Protein AF-A0A1J3ZYZ8-F1 (afdb_monomer_lite)

Foldseek 3Di:
DWKWAFPDDDDDDQAPTWTFTDDPRDRQWIWHAHPVQKMKIAGDPPAPRGGDMDMWGWDWDADPNWIKIKTADDPPCSNNPVCVPFAWFFWQPVHGTITMFTWDDDPRMTDTHHDPDDDPPDGTDGPDPPD

Secondary structure (DSSP, 8-state):
-EEEE-SS---SSSBT-EEEEEETTEEEEEEEE-TTSEEEEEEPTTSTTTT-EEEEEEEEEEETTEEEEEEE---GGGT-GGGGGSS-EEEEETTEEEEEEEEEEETTEEEEE---S---TTT--------

Sequence (131 aa):
MILLTGCGKSSDGLVGKELKGVVDGKTDAIFTFKDDGTFKVVSAQGKPNAGEEFTGKYEIKEENSKKYLILSYFSKYIFGADIKNKGYVEYAVNGKDSYVYELEKDGDNYKLEAPKEGKLKNDVRLIGNDN

Radius of gyration: 14.18 Å; chains: 1; bounding box: 33×43×31 Å

Structure (mmCIF, N/CA/C/O backbone):
data_AF-A0A1J3ZYZ8-F1
#
_entry.id   AF-A0A1J3ZYZ8-F1
#
loop_
_atom_site.group_PDB
_atom_site.id
_atom_site.type_symbol
_atom_site.label_atom_id
_atom_site.label_alt_id
_atom_site.label_comp_id
_atom_site.label_asym_id
_atom_site.label_entity_id
_atom_site.label_seq_id
_atom_site.pdbx_PDB_ins_code
_atom_site.Cartn_x
_atom_site.Cartn_y
_atom_site.Cartn_z
_atom_site.occupancy
_atom_site.B_iso_or_equiv
_atom_site.auth_seq_id
_atom_site.auth_comp_id
_atom_site.auth_asym_id
_atom_site.auth_atom_id
_atom_site.pdbx_PDB_model_num
ATOM 1 N N . MET A 1 1 ? -6.580 5.298 -8.695 1.00 76.06 1 MET A N 1
ATOM 2 C CA . MET A 1 1 ? -7.062 4.058 -8.059 1.00 76.06 1 MET A CA 1
ATOM 3 C C . MET A 1 1 ? -5.969 3.026 -8.196 1.00 76.06 1 MET A C 1
ATOM 5 O O . MET A 1 1 ? -5.421 2.890 -9.286 1.00 76.06 1 MET A O 1
ATOM 9 N N . ILE A 1 2 ? -5.671 2.326 -7.108 1.00 85.06 2 ILE A N 1
ATOM 10 C CA . ILE A 1 2 ? -4.780 1.166 -7.101 1.00 85.06 2 ILE A CA 1
ATOM 11 C C . ILE A 1 2 ? -5.648 -0.049 -6.782 1.00 85.06 2 ILE A C 1
ATOM 13 O O . ILE A 1 2 ? -6.454 -0.001 -5.856 1.00 85.06 2 ILE A O 1
ATOM 17 N N . LEU A 1 3 ? -5.507 -1.126 -7.545 1.00 88.00 3 LEU A N 1
ATOM 18 C CA . LEU A 1 3 ? -6.173 -2.392 -7.256 1.00 88.00 3 LEU A CA 1
ATOM 19 C C . LEU A 1 3 ? -5.164 -3.335 -6.599 1.00 88.00 3 LEU A C 1
ATOM 21 O O . LEU A 1 3 ? -4.150 -3.663 -7.209 1.00 88.00 3 LEU A O 1
ATOM 25 N N . LEU A 1 4 ? -5.435 -3.772 -5.373 1.00 88.44 4 LEU A N 1
ATOM 26 C CA . LEU A 1 4 ? -4.678 -4.831 -4.715 1.00 88.44 4 LEU A CA 1
ATOM 27 C C . LEU A 1 4 ? -5.309 -6.182 -5.052 1.00 88.44 4 LEU A C 1
ATOM 29 O O . LEU A 1 4 ? -6.461 -6.441 -4.699 1.00 88.44 4 LEU A O 1
ATOM 33 N N . THR A 1 5 ? -4.545 -7.047 -5.714 1.00 87.81 5 THR A N 1
ATOM 34 C CA . THR A 1 5 ? -5.000 -8.381 -6.127 1.00 87.81 5 THR A CA 1
ATOM 35 C C . THR A 1 5 ? -3.997 -9.459 -5.729 1.00 87.81 5 THR A C 1
ATOM 37 O O . THR A 1 5 ? -2.793 -9.293 -5.903 1.00 87.81 5 THR A O 1
ATOM 40 N N . GLY A 1 6 ? -4.472 -10.575 -5.182 1.00 80.50 6 GLY A N 1
ATOM 41 C CA . GLY A 1 6 ? -3.634 -11.699 -4.763 1.00 80.50 6 GLY A CA 1
ATOM 42 C C . GLY A 1 6 ? -4.242 -13.034 -5.173 1.00 80.50 6 GLY A C 1
ATOM 43 O O . GLY A 1 6 ? -5.454 -13.158 -5.318 1.00 80.50 6 GLY A O 1
ATOM 44 N N . CYS A 1 7 ? -3.398 -14.050 -5.357 1.00 60.19 7 CYS A N 1
ATOM 45 C CA . CYS A 1 7 ? -3.848 -15.428 -5.555 1.00 60.19 7 CYS A CA 1
ATOM 46 C C . CYS A 1 7 ? -3.922 -16.142 -4.196 1.00 60.19 7 CYS A C 1
ATOM 48 O O . CYS A 1 7 ? -2.891 -16.451 -3.607 1.00 60.19 7 CYS A O 1
ATOM 50 N N . GLY A 1 8 ? -5.133 -16.414 -3.702 1.00 53.25 8 GLY A N 1
ATOM 51 C CA . GLY A 1 8 ? -5.373 -17.202 -2.487 1.00 53.25 8 GLY A CA 1
ATOM 52 C C . GLY A 1 8 ? -6.813 -17.063 -1.986 1.00 53.25 8 GLY A C 1
ATOM 53 O O . GLY A 1 8 ? -7.380 -15.978 -2.053 1.00 53.25 8 GLY A O 1
ATOM 54 N N . LYS A 1 9 ? -7.424 -18.154 -1.497 1.00 45.06 9 LYS A N 1
ATOM 55 C CA . LYS A 1 9 ? -8.787 -18.125 -0.934 1.00 45.06 9 LYS A CA 1
ATOM 56 C C . LYS A 1 9 ? -8.820 -17.208 0.295 1.00 45.06 9 LYS A C 1
ATOM 58 O O . LYS A 1 9 ? -8.026 -17.375 1.218 1.00 45.06 9 LYS A O 1
ATOM 63 N N . SER A 1 10 ? -9.730 -16.239 0.282 1.00 46.84 10 SER A N 1
ATOM 64 C CA . SER A 1 10 ? -9.865 -15.188 1.289 1.00 46.84 10 SER A CA 1
ATOM 65 C C . SER A 1 10 ? -10.233 -15.727 2.679 1.00 46.84 10 SER A C 1
ATOM 67 O O . SER A 1 10 ? -11.406 -15.924 2.975 1.00 46.84 10 SER A O 1
ATOM 69 N N . SER A 1 11 ? -9.251 -15.894 3.567 1.00 46.72 11 SER A N 1
ATOM 70 C CA . SER A 1 11 ? -9.459 -15.620 4.995 1.00 46.72 11 SER A CA 1
ATOM 71 C C . SER A 1 11 ? -9.344 -14.106 5.207 1.00 46.72 11 SER A C 1
ATOM 73 O O . SER A 1 11 ? -8.521 -13.455 4.556 1.00 46.72 11 SER A O 1
ATOM 75 N N . ASP A 1 12 ? -10.228 -13.533 6.018 1.00 57.41 12 ASP A N 1
ATOM 76 C CA . ASP A 1 12 ? -10.476 -12.093 6.154 1.00 57.41 12 ASP A CA 1
ATOM 77 C C . ASP A 1 12 ? -9.218 -11.200 6.198 1.00 57.41 12 ASP A C 1
ATOM 79 O O . ASP A 1 12 ? -8.339 -11.371 7.038 1.00 57.41 12 ASP A O 1
ATOM 83 N N . GLY A 1 13 ? -9.155 -10.199 5.308 1.00 69.94 13 GLY A N 1
ATOM 84 C CA . GLY A 1 13 ? -8.204 -9.082 5.401 1.00 69.94 13 GLY A CA 1
ATOM 85 C C . GLY A 1 13 ? -6.987 -9.118 4.465 1.00 69.94 13 GLY A C 1
ATOM 86 O O . GLY A 1 13 ? -6.861 -9.977 3.583 1.00 69.94 13 GLY A O 1
ATOM 87 N N . LEU A 1 14 ? -6.124 -8.107 4.645 1.00 78.81 14 LEU A N 1
ATOM 88 C CA . LEU A 1 14 ? -4.872 -7.871 3.902 1.00 78.81 14 LEU A CA 1
ATOM 89 C C . LEU A 1 14 ? -3.674 -8.650 4.479 1.00 78.81 14 LEU A C 1
ATOM 91 O O . LEU A 1 14 ? -2.706 -8.901 3.767 1.00 78.81 14 LEU A O 1
ATOM 95 N N . VAL A 1 15 ? -3.738 -9.004 5.766 1.00 83.56 15 VAL A N 1
ATOM 96 C CA . VAL A 1 15 ? -2.643 -9.601 6.549 1.00 83.56 15 VAL A CA 1
ATOM 97 C C . VAL A 1 15 ? -2.221 -10.959 5.989 1.00 83.56 15 VAL A C 1
ATOM 99 O O . VAL A 1 15 ? -3.059 -11.774 5.607 1.00 83.56 15 VAL A O 1
ATOM 102 N N . GLY A 1 16 ? -0.912 -11.215 5.991 1.00 75.62 16 GLY A N 1
ATOM 103 C CA . GLY A 1 16 ? -0.311 -12.498 5.633 1.00 75.62 16 GLY A CA 1
ATOM 104 C C . GLY A 1 16 ? -0.315 -12.790 4.134 1.00 75.62 16 GLY A C 1
ATOM 105 O O . GLY A 1 16 ? -0.015 -13.914 3.738 1.00 75.62 16 GLY A O 1
ATOM 106 N N . LYS A 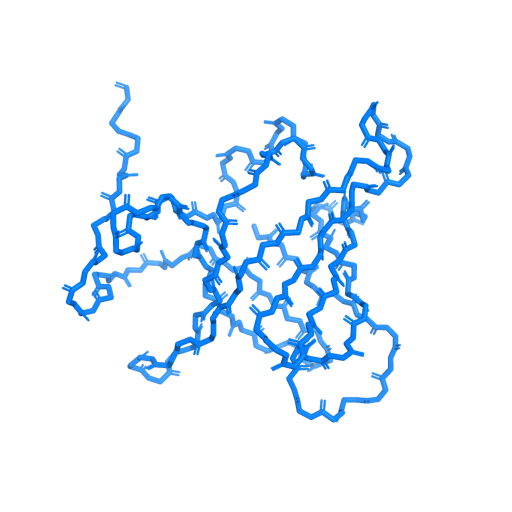1 17 ? -0.665 -11.805 3.298 1.00 77.25 17 LYS A N 1
ATOM 107 C CA . LYS A 1 17 ? -0.803 -11.969 1.849 1.00 77.25 17 LYS A CA 1
ATOM 108 C C . LYS A 1 17 ? 0.200 -11.120 1.092 1.00 77.25 17 LYS A C 1
ATOM 110 O O . LYS A 1 17 ? 0.500 -9.989 1.475 1.00 77.25 17 LYS A O 1
ATOM 115 N N . GLU A 1 18 ? 0.650 -11.673 -0.026 1.00 87.50 18 GLU A N 1
ATOM 116 C CA . GLU A 1 18 ? 1.305 -10.922 -1.084 1.00 87.50 18 GLU A CA 1
ATOM 117 C C . GLU A 1 18 ? 0.243 -10.451 -2.091 1.00 87.50 18 GLU A C 1
ATOM 119 O O . GLU A 1 18 ? -0.508 -11.256 -2.648 1.00 87.50 18 GLU A O 1
ATOM 124 N N . LEU A 1 19 ? 0.143 -9.138 -2.287 1.00 90.31 19 LEU A N 1
ATOM 125 C CA . LEU A 1 19 ? -0.853 -8.482 -3.126 1.00 90.31 19 LEU A CA 1
ATOM 126 C C . LEU A 1 19 ? -0.151 -7.656 -4.203 1.00 90.31 19 LEU A C 1
ATOM 128 O O . LEU A 1 19 ? 0.662 -6.785 -3.912 1.00 90.31 19 LEU A O 1
ATOM 132 N N . LYS A 1 20 ? -0.498 -7.878 -5.465 1.00 91.31 20 LYS A N 1
ATOM 133 C CA . LYS A 1 20 ? -0.064 -7.046 -6.586 1.00 91.31 20 LYS A CA 1
ATOM 134 C C . LYS A 1 20 ? -0.816 -5.722 -6.536 1.00 91.31 20 LYS A C 1
ATOM 136 O O . LYS A 1 20 ? -2.042 -5.719 -6.591 1.00 91.31 20 LYS A O 1
ATOM 141 N N . GLY A 1 21 ? -0.085 -4.617 -6.460 1.00 89.62 21 GLY A N 1
ATOM 142 C CA . GLY A 1 21 ? -0.596 -3.271 -6.685 1.00 89.62 21 GLY A CA 1
ATOM 143 C C . GLY A 1 21 ? -0.665 -2.994 -8.180 1.00 89.62 21 GLY A C 1
ATOM 144 O O . GLY A 1 21 ? 0.364 -2.801 -8.828 1.00 89.62 21 GLY A O 1
ATOM 145 N N . VAL A 1 22 ? -1.878 -3.013 -8.723 1.00 88.19 22 VAL A N 1
ATOM 146 C CA . VAL A 1 22 ? -2.154 -2.822 -10.145 1.00 88.19 22 VAL A CA 1
ATOM 147 C C . VAL A 1 22 ? -2.651 -1.403 -10.394 1.00 88.19 22 VAL A C 1
ATOM 149 O O . VAL A 1 22 ? -3.632 -0.972 -9.781 1.00 88.19 22 VAL A O 1
ATOM 152 N N . VAL A 1 23 ? -2.006 -0.696 -11.321 1.00 83.81 23 VAL A N 1
ATOM 153 C CA . VAL A 1 23 ? -2.410 0.640 -11.771 1.00 83.81 23 VAL A CA 1
ATOM 154 C C . VAL A 1 23 ? -2.505 0.653 -13.290 1.00 83.81 23 VAL A C 1
ATOM 156 O O . VAL A 1 23 ? -1.662 0.099 -13.987 1.00 83.81 23 VAL A O 1
ATOM 159 N N . ASP A 1 24 ? -3.606 1.206 -13.809 1.00 83.06 24 ASP A N 1
ATOM 160 C CA . ASP A 1 24 ? -3.916 1.237 -15.246 1.00 83.06 24 ASP A CA 1
ATOM 161 C C . ASP A 1 24 ? -3.733 -0.140 -15.942 1.00 83.06 24 ASP A C 1
ATOM 163 O O . ASP A 1 24 ? -3.282 -0.243 -17.081 1.00 83.06 24 ASP A O 1
ATOM 167 N N . GLY A 1 25 ? -4.071 -1.225 -15.228 1.00 83.50 25 GLY A N 1
ATOM 168 C CA . GLY A 1 25 ? -3.992 -2.609 -15.713 1.00 83.50 25 GLY A CA 1
ATOM 169 C C . GLY A 1 25 ? -2.605 -3.265 -15.647 1.00 83.50 25 GLY A C 1
ATOM 170 O O . GLY A 1 25 ? -2.479 -4.435 -16.008 1.00 83.50 25 GLY A O 1
ATOM 171 N N . LYS A 1 26 ? -1.571 -2.565 -15.168 1.00 87.19 26 LYS A N 1
ATOM 172 C CA . LYS A 1 26 ? -0.204 -3.091 -15.024 1.00 87.19 26 LYS A CA 1
ATOM 173 C C . LYS A 1 26 ? 0.143 -3.316 -13.559 1.00 87.19 26 LYS A C 1
ATOM 175 O O . LYS A 1 26 ? -0.267 -2.553 -12.696 1.00 87.19 26 LYS A O 1
ATOM 180 N N . THR A 1 27 ? 0.880 -4.386 -13.260 1.00 89.12 27 THR A N 1
ATOM 181 C CA . THR A 1 27 ? 1.436 -4.582 -11.913 1.00 89.12 27 THR A CA 1
ATOM 182 C C . THR A 1 27 ? 2.608 -3.632 -11.722 1.00 89.12 27 THR A C 1
ATOM 184 O O . THR A 1 27 ? 3.639 -3.796 -12.368 1.00 89.12 27 THR A O 1
ATOM 187 N N . ASP A 1 28 ? 2.443 -2.662 -10.829 1.00 88.50 28 ASP A N 1
ATOM 188 C CA . ASP A 1 28 ? 3.436 -1.623 -10.560 1.00 88.50 28 ASP A CA 1
ATOM 189 C C . ASP A 1 28 ? 4.231 -1.872 -9.285 1.00 88.50 28 ASP A C 1
ATOM 191 O O . ASP A 1 28 ? 5.378 -1.435 -9.183 1.00 88.50 28 ASP A O 1
ATOM 195 N N . ALA A 1 29 ? 3.638 -2.588 -8.332 1.00 89.94 29 ALA A N 1
ATOM 196 C CA . ALA A 1 29 ? 4.284 -2.944 -7.082 1.00 89.94 29 ALA A CA 1
ATOM 197 C C . ALA A 1 29 ? 3.725 -4.248 -6.507 1.00 89.94 29 ALA A C 1
ATOM 199 O O . ALA A 1 29 ? 2.643 -4.702 -6.882 1.00 89.94 29 ALA A O 1
ATOM 200 N N . ILE A 1 30 ? 4.452 -4.828 -5.561 1.00 91.88 30 ILE A N 1
ATOM 201 C CA . ILE A 1 30 ? 4.041 -5.981 -4.763 1.00 91.88 30 ILE A CA 1
ATOM 202 C C . ILE A 1 30 ? 4.002 -5.554 -3.298 1.00 91.88 30 ILE A C 1
ATOM 204 O O . ILE A 1 30 ? 4.999 -5.063 -2.778 1.00 91.88 30 ILE A O 1
ATOM 208 N N . PHE A 1 31 ? 2.859 -5.734 -2.645 1.00 91.56 31 PHE A N 1
ATOM 209 C CA . PHE A 1 31 ? 2.626 -5.438 -1.238 1.00 91.56 31 PHE A CA 1
ATOM 210 C C . PHE A 1 31 ? 2.613 -6.712 -0.411 1.00 91.56 31 PHE A C 1
ATOM 212 O O . PHE A 1 31 ? 2.001 -7.703 -0.795 1.00 91.56 31 PHE A O 1
ATOM 219 N N . THR A 1 32 ? 3.196 -6.653 0.777 1.00 92.12 32 THR A N 1
ATOM 220 C CA . THR A 1 32 ? 3.065 -7.689 1.798 1.00 92.12 32 THR A CA 1
ATOM 221 C C . THR A 1 32 ? 2.683 -7.027 3.108 1.00 92.12 32 THR A C 1
ATOM 223 O O . THR A 1 32 ? 3.434 -6.191 3.603 1.00 92.12 32 THR A O 1
ATOM 226 N N . PHE A 1 33 ? 1.545 -7.405 3.684 1.00 90.25 33 PHE A N 1
ATOM 227 C CA . PHE A 1 33 ? 1.096 -6.907 4.987 1.00 90.25 33 PHE A CA 1
ATOM 228 C C . PHE A 1 33 ? 1.321 -7.978 6.049 1.00 90.25 33 PHE A C 1
ATOM 230 O O . PHE A 1 33 ? 0.893 -9.118 5.876 1.00 90.25 33 PHE A O 1
ATOM 237 N N . LYS A 1 34 ? 1.990 -7.627 7.143 1.00 89.94 34 LYS A N 1
ATOM 238 C CA . LYS A 1 34 ? 2.269 -8.529 8.263 1.00 89.94 34 LYS A CA 1
ATOM 239 C C . LYS A 1 34 ? 1.330 -8.254 9.432 1.00 89.94 34 LYS A C 1
ATOM 241 O O . LYS A 1 34 ? 0.852 -7.143 9.611 1.00 89.94 34 LYS A O 1
ATOM 246 N N . ASP A 1 35 ? 1.084 -9.275 10.237 1.00 88.88 35 ASP A N 1
ATOM 247 C CA . ASP A 1 35 ? 0.231 -9.214 11.429 1.00 88.88 35 ASP A CA 1
ATOM 248 C C . ASP A 1 35 ? 0.739 -8.238 12.507 1.00 88.88 35 ASP A C 1
ATOM 250 O O . ASP A 1 35 ? -0.058 -7.673 13.249 1.00 88.88 35 ASP A O 1
ATOM 254 N N . ASP A 1 36 ? 2.044 -7.967 12.540 1.00 89.56 36 ASP A N 1
ATOM 255 C CA . ASP A 1 36 ? 2.705 -6.995 13.425 1.00 89.56 36 ASP A CA 1
ATOM 256 C C . ASP A 1 36 ? 2.479 -5.506 13.055 1.00 89.56 36 ASP A C 1
ATOM 258 O O . ASP A 1 36 ? 3.130 -4.599 13.602 1.00 89.56 36 ASP A O 1
ATOM 262 N N . GLY A 1 37 ? 1.595 -5.239 12.087 1.00 89.69 37 GLY A N 1
ATOM 263 C CA . GLY A 1 37 ? 1.290 -3.897 11.593 1.00 89.69 37 GLY A CA 1
ATOM 264 C C . GLY A 1 37 ? 2.385 -3.300 10.705 1.00 89.69 37 GLY A C 1
ATOM 265 O O . GLY A 1 37 ? 2.417 -2.085 10.499 1.00 89.69 37 GLY A O 1
ATOM 266 N N . THR A 1 38 ? 3.324 -4.104 10.198 1.00 93.50 38 THR A N 1
ATOM 267 C CA . THR A 1 38 ? 4.286 -3.674 9.174 1.00 93.50 38 THR A CA 1
ATOM 268 C C . THR A 1 38 ? 3.847 -4.087 7.778 1.00 93.50 38 THR A C 1
ATOM 270 O O . THR A 1 38 ? 3.220 -5.124 7.574 1.00 93.50 38 THR A O 1
ATOM 273 N N . PHE A 1 39 ? 4.192 -3.274 6.788 1.00 92.50 39 PHE A N 1
ATOM 274 C CA . PHE A 1 39 ? 4.045 -3.642 5.389 1.00 92.50 39 PHE A CA 1
ATOM 275 C C . PHE A 1 39 ? 5.383 -3.509 4.674 1.00 92.50 39 PHE A C 1
ATOM 277 O O . PHE A 1 39 ? 6.204 -2.657 5.017 1.00 92.50 39 PHE A O 1
ATOM 284 N N . LYS A 1 40 ? 5.575 -4.347 3.662 1.00 93.31 40 LYS A N 1
ATOM 285 C CA . LYS A 1 40 ? 6.630 -4.226 2.664 1.00 93.31 40 LYS A CA 1
ATOM 286 C C . LYS A 1 40 ? 5.982 -3.892 1.328 1.00 93.31 40 LYS A C 1
ATOM 288 O O . LYS A 1 40 ? 4.934 -4.444 1.000 1.00 93.31 40 LYS A O 1
ATOM 293 N N . VAL A 1 41 ? 6.604 -3.012 0.559 1.00 91.69 41 VAL A N 1
ATOM 294 C CA . VAL A 1 41 ? 6.245 -2.761 -0.833 1.00 91.69 41 VAL A CA 1
ATOM 295 C C . VAL A 1 41 ? 7.496 -2.835 -1.701 1.00 91.69 41 VAL A C 1
ATOM 297 O O . VAL A 1 41 ? 8.547 -2.323 -1.318 1.00 91.69 41 VAL A O 1
ATOM 300 N N . VAL A 1 42 ? 7.393 -3.503 -2.846 1.00 92.31 42 VAL A N 1
ATOM 301 C CA . VAL A 1 42 ? 8.494 -3.703 -3.797 1.00 92.31 42 VAL A CA 1
ATOM 302 C C . VAL A 1 42 ? 8.069 -3.225 -5.175 1.00 92.31 42 VAL A C 1
ATOM 304 O O . VAL A 1 42 ? 7.005 -3.619 -5.652 1.00 92.31 42 VAL A O 1
ATOM 307 N N . SER A 1 43 ? 8.891 -2.405 -5.827 1.00 90.88 43 SER A N 1
ATOM 308 C CA . SER A 1 43 ? 8.657 -1.990 -7.215 1.00 90.88 43 SER A CA 1
ATOM 309 C C . SER A 1 43 ? 8.721 -3.198 -8.156 1.00 90.88 43 SER A C 1
ATOM 311 O O . SER A 1 43 ? 9.660 -4.001 -8.100 1.00 90.88 43 SER A O 1
ATOM 313 N N . ALA A 1 44 ? 7.711 -3.345 -9.013 1.00 89.38 44 ALA A N 1
ATOM 314 C CA . ALA A 1 44 ? 7.593 -4.489 -9.909 1.00 89.38 44 ALA A CA 1
ATOM 315 C C . ALA A 1 44 ? 8.683 -4.512 -10.999 1.00 89.38 44 ALA A C 1
ATOM 317 O O . ALA A 1 44 ? 9.308 -3.503 -11.331 1.00 89.38 44 ALA A O 1
ATOM 318 N N . GLN A 1 45 ? 8.896 -5.693 -11.581 1.00 87.44 45 GLN A N 1
ATOM 319 C CA . GLN A 1 45 ? 9.830 -5.890 -12.692 1.00 87.44 45 GLN A CA 1
ATOM 320 C C . GLN A 1 45 ? 9.436 -5.064 -13.928 1.00 87.44 45 GLN A C 1
ATOM 322 O O . GLN A 1 45 ? 8.257 -4.823 -14.179 1.00 87.44 45 GLN A O 1
ATOM 327 N N . GLY A 1 46 ? 10.429 -4.659 -14.725 1.00 82.94 46 GLY A N 1
ATOM 328 C CA . GLY A 1 46 ? 10.215 -3.865 -15.945 1.00 82.94 46 GLY A CA 1
ATOM 329 C C . GLY A 1 46 ? 10.182 -2.346 -15.734 1.00 82.94 46 GLY A C 1
ATOM 330 O O . GLY A 1 46 ? 9.917 -1.609 -16.683 1.00 82.94 46 GLY A O 1
ATOM 331 N N . LYS A 1 47 ? 10.480 -1.871 -14.518 1.00 82.12 47 LYS A N 1
ATOM 332 C CA . LYS A 1 47 ? 10.599 -0.447 -14.163 1.00 82.12 47 LYS A CA 1
ATOM 333 C C . LYS A 1 47 ? 12.066 -0.068 -13.919 1.00 82.12 47 LYS A C 1
ATOM 335 O O . LYS A 1 47 ? 12.837 -0.932 -13.502 1.00 82.12 47 LYS A O 1
ATOM 340 N N . PRO A 1 48 ? 12.467 1.207 -14.101 1.00 83.06 48 PRO A N 1
ATOM 341 C CA . PRO A 1 48 ? 13.837 1.653 -13.816 1.00 83.06 48 PRO A CA 1
ATOM 342 C C . PRO A 1 48 ? 14.291 1.387 -12.376 1.00 83.06 48 PRO A C 1
ATOM 344 O O . PRO A 1 48 ? 15.477 1.211 -12.127 1.00 83.06 48 PRO A O 1
ATOM 347 N N . ASN A 1 49 ? 13.344 1.344 -11.439 1.00 84.06 49 ASN A N 1
ATOM 348 C CA . ASN A 1 49 ? 13.574 1.065 -10.028 1.00 84.06 49 ASN A CA 1
ATOM 349 C C . ASN A 1 49 ? 13.050 -0.315 -9.594 1.00 84.06 49 ASN A C 1
ATOM 351 O O . ASN A 1 49 ? 12.689 -0.496 -8.433 1.00 84.06 49 ASN A O 1
ATOM 355 N N . ALA A 1 50 ? 12.948 -1.278 -10.516 1.00 89.38 50 ALA A N 1
ATOM 356 C CA . ALA A 1 50 ? 12.510 -2.635 -10.200 1.00 89.38 50 ALA A CA 1
ATOM 357 C C . ALA A 1 50 ? 13.331 -3.231 -9.043 1.00 89.38 50 ALA A C 1
ATOM 359 O O . ALA A 1 50 ? 14.560 -3.177 -9.049 1.00 89.38 50 ALA A O 1
ATOM 360 N N . GLY A 1 51 ? 12.646 -3.814 -8.058 1.00 89.19 51 GLY A N 1
ATOM 361 C CA . GLY A 1 51 ? 13.283 -4.366 -6.860 1.00 89.19 51 GLY A CA 1
ATOM 362 C C . GLY A 1 51 ? 13.616 -3.344 -5.769 1.00 89.19 51 GLY A C 1
ATOM 363 O O . GLY A 1 51 ? 14.082 -3.756 -4.713 1.00 89.19 51 GLY A O 1
ATOM 364 N N . GLU A 1 52 ? 13.359 -2.045 -5.964 1.00 89.94 52 GLU A N 1
ATOM 365 C CA . GLU A 1 52 ? 13.387 -1.078 -4.859 1.00 89.94 52 GLU A CA 1
ATOM 366 C C . GLU A 1 52 ? 12.343 -1.483 -3.814 1.00 89.94 52 GLU A C 1
ATOM 368 O O . GLU A 1 52 ? 11.172 -1.700 -4.142 1.00 89.94 52 GLU A O 1
ATOM 373 N N . GLU A 1 53 ? 12.777 -1.598 -2.560 1.00 92.00 53 GLU A N 1
ATOM 374 C CA . GLU A 1 53 ? 11.946 -2.059 -1.456 1.00 92.00 53 GLU A CA 1
ATOM 375 C C . GLU A 1 53 ? 11.760 -0.956 -0.421 1.00 92.00 53 GLU A C 1
ATOM 377 O O . GLU A 1 53 ? 12.697 -0.244 -0.057 1.00 92.00 53 GLU A O 1
ATOM 382 N N . PHE A 1 54 ? 10.555 -0.878 0.128 1.00 91.12 54 PHE A N 1
ATOM 383 C CA . PHE A 1 54 ? 10.266 -0.084 1.308 1.00 91.12 54 PHE A CA 1
ATOM 384 C C . PHE A 1 54 ? 9.561 -0.942 2.348 1.00 91.12 54 PHE A C 1
ATOM 386 O O . PHE A 1 54 ? 8.703 -1.759 2.019 1.00 91.12 54 PHE A O 1
ATOM 393 N N . THR A 1 55 ? 9.910 -0.735 3.615 1.00 93.00 55 THR A N 1
ATOM 394 C CA . THR A 1 55 ? 9.192 -1.310 4.752 1.00 93.00 55 THR A CA 1
ATOM 395 C C . THR A 1 55 ? 8.736 -0.185 5.664 1.00 93.00 55 THR A C 1
ATOM 397 O O . THR A 1 55 ? 9.523 0.692 6.013 1.00 93.00 55 THR A O 1
ATOM 400 N N . GLY A 1 56 ? 7.473 -0.224 6.074 1.00 90.94 56 GLY A N 1
ATOM 401 C CA . GLY A 1 56 ? 6.894 0.771 6.966 1.00 90.94 56 GLY A CA 1
ATOM 402 C C . GLY A 1 56 ? 5.803 0.189 7.846 1.00 90.94 56 GLY A C 1
ATOM 403 O O . GLY A 1 56 ? 5.569 -1.019 7.871 1.00 90.94 56 GLY A O 1
ATOM 404 N N . LYS A 1 57 ? 5.128 1.064 8.585 1.00 91.94 57 LYS A N 1
ATOM 405 C CA . LYS A 1 57 ? 3.945 0.719 9.374 1.00 91.94 57 LYS A CA 1
ATOM 406 C C . LYS A 1 57 ? 2.677 0.977 8.577 1.00 91.94 57 LYS A C 1
ATOM 408 O O . LYS A 1 57 ? 2.622 1.946 7.817 1.00 91.94 57 LYS A O 1
ATOM 413 N N . TYR A 1 58 ? 1.684 0.121 8.774 1.00 90.19 58 TYR A N 1
ATOM 414 C CA . TYR A 1 58 ? 0.335 0.349 8.287 1.00 90.19 58 TYR A CA 1
ATOM 415 C C . TYR A 1 58 ? -0.688 0.217 9.412 1.00 90.19 58 TYR A C 1
ATOM 417 O O . TYR A 1 58 ? -0.457 -0.464 10.410 1.00 90.19 58 TYR A O 1
ATOM 425 N N . GLU A 1 59 ? -1.836 0.848 9.210 1.00 89.00 59 GLU A N 1
ATOM 426 C CA . GLU A 1 59 ? -2.991 0.769 10.092 1.00 89.00 59 GLU A CA 1
ATOM 427 C C . GLU A 1 59 ? -4.266 0.658 9.252 1.00 89.00 59 GLU A C 1
ATOM 429 O O . GLU A 1 59 ? -4.369 1.253 8.176 1.00 89.00 59 GLU A O 1
ATOM 434 N N . ILE A 1 60 ? -5.238 -0.113 9.744 1.00 87.44 60 ILE A N 1
ATOM 435 C CA . ILE A 1 60 ? -6.607 -0.103 9.231 1.00 87.44 60 ILE A CA 1
ATOM 436 C C . ILE A 1 60 ? -7.482 0.618 10.243 1.00 87.44 60 ILE A C 1
ATOM 438 O O . ILE A 1 60 ? -7.634 0.145 11.368 1.00 87.44 60 ILE A O 1
ATOM 442 N N . LYS A 1 61 ? -8.090 1.727 9.826 1.00 86.25 61 LYS A N 1
ATOM 443 C CA . LYS A 1 61 ? -9.031 2.489 10.647 1.00 86.25 61 LYS A CA 1
ATOM 444 C C . LYS A 1 61 ? -10.436 2.370 10.072 1.00 86.25 61 LYS A C 1
ATOM 446 O O . LYS A 1 61 ? -10.622 2.519 8.868 1.00 86.25 61 LYS A O 1
ATOM 451 N N . GLU A 1 62 ? -11.424 2.117 10.922 1.00 85.50 62 GLU A N 1
ATOM 452 C CA . GLU A 1 62 ? -12.835 2.136 10.534 1.00 85.50 62 GLU A CA 1
ATOM 453 C C . GLU A 1 62 ? -13.498 3.413 11.064 1.00 85.50 62 GLU A C 1
ATOM 455 O O . GLU A 1 62 ? -13.417 3.718 12.254 1.00 85.50 62 GLU A O 1
ATOM 460 N N . GLU A 1 63 ? -14.124 4.191 10.182 1.00 80.25 63 GLU A N 1
ATOM 461 C CA . GLU A 1 63 ? -14.805 5.437 10.534 1.00 80.25 63 GLU A CA 1
ATOM 462 C C . GLU A 1 63 ? -16.027 5.628 9.626 1.00 80.25 63 GLU A C 1
ATOM 464 O O . GLU A 1 63 ? -15.936 5.458 8.414 1.00 80.25 63 GLU A O 1
ATOM 469 N N . ASN A 1 64 ? -17.190 5.967 10.193 1.00 81.50 64 ASN A N 1
ATOM 470 C CA . ASN A 1 64 ? -18.447 6.155 9.446 1.00 81.50 64 ASN A CA 1
ATOM 471 C C . ASN A 1 64 ? -18.815 4.975 8.515 1.00 81.50 64 ASN A C 1
ATOM 473 O O . ASN A 1 64 ? -19.291 5.184 7.403 1.00 81.50 64 ASN A O 1
ATOM 477 N N . SER A 1 65 ? -18.603 3.732 8.967 1.00 81.38 65 SER A N 1
ATO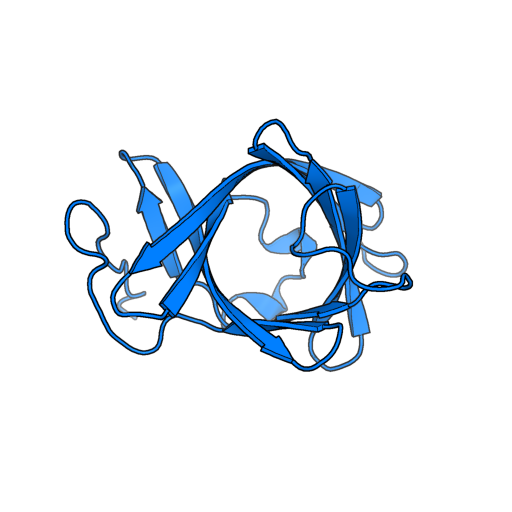M 478 C CA . SER A 1 65 ? -18.809 2.497 8.178 1.00 81.38 65 SER A CA 1
ATOM 479 C C . SER A 1 65 ? -17.895 2.346 6.953 1.00 81.38 65 SER A C 1
ATOM 481 O O . SER A 1 65 ? -18.129 1.480 6.111 1.00 81.38 65 SER A O 1
ATOM 483 N N . LYS A 1 66 ? -16.845 3.167 6.850 1.00 85.00 66 LYS A N 1
ATOM 484 C CA . LYS A 1 66 ? -15.795 3.069 5.834 1.00 85.00 66 LYS A CA 1
ATOM 485 C C . LYS A 1 66 ? -14.503 2.579 6.467 1.00 85.00 66 LYS A C 1
ATOM 487 O O . LYS A 1 66 ? -14.207 2.902 7.617 1.00 85.00 66 LYS A O 1
ATOM 492 N N . LYS A 1 67 ? -13.718 1.817 5.706 1.00 88.00 67 LYS A N 1
ATOM 493 C CA . LYS A 1 67 ? -12.383 1.369 6.111 1.00 88.00 67 LYS A CA 1
ATOM 494 C C . LYS A 1 67 ? -11.328 2.179 5.383 1.00 88.00 67 LYS A C 1
ATOM 496 O O . LYS A 1 67 ? -11.437 2.405 4.183 1.00 88.00 67 LYS A O 1
ATOM 501 N N . TYR A 1 68 ? -10.293 2.565 6.109 1.00 86.62 68 TYR A N 1
ATOM 502 C CA . TYR A 1 68 ? -9.175 3.338 5.601 1.00 86.62 68 TYR A CA 1
ATOM 503 C C . TYR A 1 68 ? -7.879 2.579 5.847 1.00 86.62 68 TYR A C 1
ATOM 505 O O . TYR A 1 68 ? -7.626 2.126 6.963 1.00 86.62 68 TYR A O 1
ATOM 513 N N . LEU A 1 69 ? -7.065 2.453 4.805 1.00 88.31 69 LEU A N 1
ATOM 514 C CA . LEU A 1 69 ? -5.701 1.955 4.885 1.00 88.31 69 LEU A CA 1
ATOM 515 C C . LEU A 1 69 ? -4.754 3.147 4.993 1.00 88.31 69 LEU A C 1
ATOM 517 O O . LEU A 1 69 ? -4.679 3.968 4.079 1.00 88.31 69 LEU A O 1
ATOM 521 N N . ILE A 1 70 ? -4.024 3.212 6.099 1.00 87.69 70 ILE A N 1
ATOM 522 C CA . ILE A 1 70 ? -3.012 4.228 6.375 1.00 87.69 70 ILE A CA 1
ATOM 523 C C . ILE A 1 70 ? -1.650 3.552 6.244 1.00 87.69 70 ILE A C 1
ATOM 525 O O . ILE A 1 70 ? -1.398 2.550 6.907 1.00 87.69 70 ILE A O 1
ATOM 529 N N . LEU A 1 71 ? -0.775 4.080 5.396 1.00 87.69 71 LEU A N 1
ATOM 530 C CA . LEU A 1 71 ? 0.577 3.579 5.157 1.00 87.69 71 LEU A CA 1
ATOM 531 C C . LEU A 1 71 ? 1.587 4.666 5.502 1.00 87.69 71 LEU A C 1
ATOM 533 O O . LEU A 1 71 ? 1.402 5.823 5.129 1.00 87.69 71 LEU A O 1
ATOM 537 N N . SER A 1 72 ? 2.696 4.286 6.133 1.00 87.38 72 SER A N 1
ATOM 538 C CA . SER A 1 72 ? 3.868 5.167 6.227 1.00 87.38 72 SER A CA 1
ATOM 539 C C . SER A 1 72 ? 4.261 5.665 4.836 1.00 87.38 72 SER A C 1
ATOM 541 O O . SER A 1 72 ? 4.228 4.879 3.887 1.00 87.38 72 SER A O 1
ATOM 543 N N . TYR A 1 73 ? 4.643 6.938 4.712 1.00 82.69 73 TYR A N 1
ATOM 544 C CA . TYR A 1 73 ? 5.100 7.487 3.437 1.00 82.69 73 TYR A CA 1
ATOM 545 C C . TYR A 1 73 ? 6.281 6.684 2.879 1.00 82.69 73 TYR A C 1
ATOM 547 O O . TYR A 1 73 ? 7.232 6.366 3.593 1.00 82.69 73 TYR A O 1
ATOM 555 N N . PHE A 1 74 ? 6.222 6.390 1.585 1.00 82.62 74 PHE A N 1
ATOM 556 C CA . PHE A 1 74 ? 7.296 5.755 0.831 1.00 82.62 74 PHE A CA 1
ATOM 557 C C . PHE A 1 74 ? 7.520 6.483 -0.483 1.00 82.62 74 PHE A C 1
ATOM 559 O O . PHE A 1 74 ? 6.722 7.315 -0.897 1.00 82.62 74 PHE A O 1
ATOM 566 N N . SER A 1 75 ? 8.625 6.176 -1.155 1.00 78.56 75 SER A N 1
ATOM 567 C CA . SER A 1 75 ? 8.951 6.777 -2.443 1.00 78.56 75 SER A CA 1
ATOM 568 C C . SER A 1 75 ? 7.796 6.612 -3.439 1.00 78.56 75 SER A C 1
ATOM 570 O O . SER A 1 75 ? 7.475 5.498 -3.856 1.00 78.56 75 SER A O 1
ATOM 572 N N . LYS A 1 76 ? 7.204 7.728 -3.888 1.00 72.56 76 LYS A N 1
ATOM 573 C CA . LYS A 1 76 ? 6.183 7.736 -4.956 1.00 72.56 76 LYS A CA 1
ATOM 574 C C . LYS A 1 76 ? 6.641 7.032 -6.240 1.00 72.56 76 LYS A C 1
ATOM 576 O O . LYS A 1 76 ? 5.820 6.571 -7.029 1.00 72.56 76 LYS A O 1
ATOM 581 N N . TYR A 1 77 ? 7.953 6.901 -6.444 1.00 75.75 77 TYR A N 1
ATOM 582 C CA . TYR A 1 77 ? 8.528 6.196 -7.586 1.00 75.75 77 TYR A CA 1
ATOM 583 C C . TYR A 1 77 ? 8.312 4.679 -7.546 1.00 75.75 77 TYR A C 1
ATOM 585 O O . TYR A 1 77 ? 8.404 4.049 -8.596 1.00 75.75 77 TYR A O 1
ATOM 593 N N . ILE A 1 78 ? 7.957 4.085 -6.399 1.00 78.12 78 ILE A N 1
ATOM 594 C CA . ILE A 1 78 ? 7.568 2.663 -6.317 1.00 78.12 78 ILE A CA 1
ATOM 595 C C . ILE A 1 78 ? 6.396 2.368 -7.251 1.00 78.12 78 ILE A C 1
ATOM 597 O O . ILE A 1 78 ? 6.382 1.372 -7.969 1.00 78.12 78 ILE A O 1
ATOM 601 N N . PHE A 1 79 ? 5.442 3.287 -7.310 1.00 72.00 79 PHE A N 1
ATOM 602 C CA . PHE A 1 79 ? 4.346 3.233 -8.260 1.00 72.00 79 PHE A CA 1
ATOM 603 C C . PHE A 1 79 ? 4.719 3.879 -9.599 1.00 72.00 79 PHE A C 1
ATOM 605 O O . PHE A 1 79 ? 4.292 3.418 -10.645 1.00 72.00 79 PHE A O 1
ATOM 612 N N . GLY A 1 80 ? 5.670 4.801 -9.619 1.00 62.00 80 GLY A N 1
ATOM 613 C CA . GLY A 1 80 ? 6.167 5.445 -10.834 1.00 62.00 80 GLY A CA 1
ATOM 614 C C . GLY A 1 80 ? 5.802 6.922 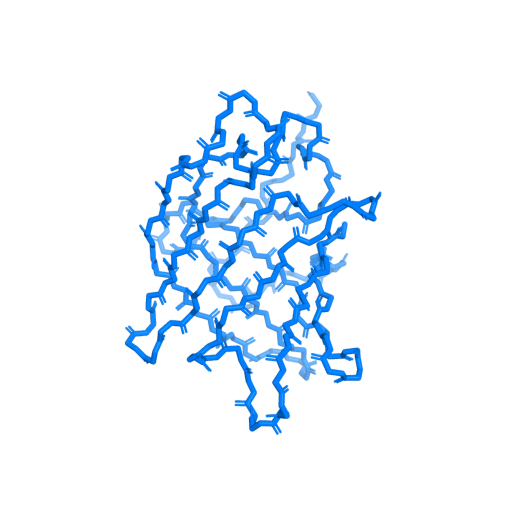-10.825 1.00 62.00 80 GLY A C 1
ATOM 615 O O . GLY A 1 80 ? 4.871 7.344 -10.140 1.00 62.00 80 GLY A O 1
ATOM 616 N N . ALA A 1 81 ? 6.568 7.736 -11.553 1.00 57.19 81 ALA A N 1
ATOM 617 C CA . ALA A 1 81 ? 6.446 9.195 -11.494 1.00 57.19 81 ALA A CA 1
ATOM 618 C C . ALA A 1 81 ? 5.050 9.714 -11.901 1.00 57.19 81 ALA A C 1
ATOM 620 O O . ALA A 1 81 ? 4.640 10.776 -11.428 1.00 57.19 81 ALA A O 1
ATOM 621 N N . ASP A 1 82 ? 4.316 8.944 -12.710 1.00 53.00 82 ASP A N 1
ATOM 622 C CA . ASP A 1 82 ? 2.999 9.293 -13.253 1.00 53.00 82 ASP A CA 1
ATOM 623 C C . ASP A 1 82 ? 1.831 9.043 -12.282 1.00 53.00 82 ASP A C 1
ATOM 625 O O . ASP A 1 82 ? 0.713 9.501 -12.517 1.00 53.00 82 ASP A O 1
ATOM 629 N N . ILE A 1 83 ? 2.069 8.371 -11.148 1.00 53.88 83 ILE A N 1
ATOM 630 C CA . ILE A 1 83 ? 1.020 8.074 -10.152 1.00 53.88 83 ILE A CA 1
ATOM 631 C C . ILE A 1 83 ? 0.796 9.229 -9.166 1.00 53.88 83 ILE A C 1
ATOM 633 O O . ILE A 1 83 ? -0.160 9.202 -8.391 1.00 53.88 83 ILE A O 1
ATOM 637 N N . LYS A 1 84 ? 1.577 10.314 -9.298 1.00 48.41 84 LYS A N 1
ATOM 638 C CA . LYS A 1 84 ? 1.465 11.569 -8.526 1.00 48.41 84 LYS A CA 1
ATOM 639 C C . LYS A 1 84 ? 0.038 12.121 -8.372 1.00 48.41 84 LYS A C 1
ATOM 641 O O . LYS A 1 84 ? -0.194 12.858 -7.428 1.00 48.41 84 LYS A O 1
ATOM 646 N N . ASN A 1 85 ? -0.899 11.765 -9.256 1.00 47.25 85 ASN A N 1
ATOM 647 C CA . ASN A 1 85 ? -2.266 12.298 -9.271 1.00 47.25 85 ASN A CA 1
ATOM 648 C C . ASN A 1 85 ? -3.381 11.253 -9.072 1.00 47.25 85 ASN A C 1
ATOM 650 O O . ASN A 1 85 ? -4.550 11.573 -9.278 1.00 47.25 85 ASN A O 1
ATOM 654 N N . LYS A 1 86 ? -3.076 9.996 -8.717 1.00 54.16 86 LYS A N 1
ATOM 655 C CA . LYS A 1 86 ? -4.083 8.915 -8.734 1.00 54.16 86 LYS A CA 1
ATOM 656 C C . LYS A 1 86 ? -4.301 8.226 -7.387 1.00 54.16 86 LYS A C 1
ATOM 658 O O . LYS A 1 86 ? -4.260 7.000 -7.308 1.00 54.16 86 LYS A O 1
ATOM 663 N N . GLY A 1 87 ? -4.737 8.989 -6.388 1.00 51.34 87 GLY A N 1
ATOM 664 C CA . GLY A 1 87 ? -5.652 8.427 -5.389 1.00 51.34 87 GLY A CA 1
ATOM 665 C C . GLY A 1 87 ? -5.126 8.270 -3.965 1.00 51.34 87 GLY A C 1
ATOM 666 O O . GLY A 1 87 ? -5.644 7.420 -3.256 1.00 51.34 87 GLY A O 1
ATOM 667 N N . TYR A 1 88 ? -4.142 9.058 -3.544 1.00 55.66 88 TYR A N 1
ATOM 668 C CA . TYR A 1 88 ? -3.788 9.191 -2.131 1.00 55.66 88 TYR A CA 1
ATOM 669 C C . TYR A 1 88 ? -3.776 10.662 -1.745 1.00 55.66 88 TYR A C 1
ATOM 671 O O . TYR A 1 88 ? -3.565 11.529 -2.593 1.00 55.66 88 TYR A O 1
ATOM 679 N N . VAL A 1 89 ? -3.975 10.933 -0.462 1.00 57.91 89 VAL A N 1
ATOM 680 C CA . VAL A 1 89 ? -3.647 12.236 0.112 1.00 57.91 89 VAL A CA 1
ATOM 681 C C . VAL A 1 89 ? -2.508 12.035 1.100 1.00 57.91 89 VAL A C 1
ATOM 683 O O . VAL A 1 89 ? -2.486 11.047 1.839 1.00 57.91 89 VAL A O 1
ATOM 686 N N . GLU A 1 90 ? -1.538 12.943 1.056 1.00 59.03 90 GLU A N 1
ATOM 687 C CA . GLU A 1 90 ? -0.480 13.036 2.054 1.00 59.03 90 GLU A CA 1
ATOM 688 C C . GLU A 1 90 ? -1.095 13.645 3.316 1.00 59.03 90 GLU A C 1
ATOM 690 O O . GLU A 1 90 ? -1.577 14.779 3.316 1.00 59.03 90 GLU A O 1
ATOM 695 N N . TYR A 1 91 ? -1.144 12.853 4.384 1.00 62.56 91 TYR A N 1
ATOM 696 C CA . TYR A 1 91 ? -1.649 13.293 5.677 1.00 62.56 91 TYR A CA 1
ATOM 697 C C . TYR A 1 91 ? -0.557 13.205 6.729 1.00 62.56 91 TYR A C 1
ATOM 699 O O . TYR A 1 91 ? 0.139 12.196 6.817 1.00 62.56 91 TYR A O 1
ATOM 707 N N . ALA A 1 92 ? -0.485 14.216 7.591 1.00 51.78 92 ALA A N 1
ATOM 708 C CA . ALA A 1 92 ? 0.278 14.132 8.824 1.00 51.78 92 ALA A CA 1
ATOM 709 C C . ALA A 1 92 ? -0.516 13.315 9.857 1.00 51.78 92 ALA A C 1
ATOM 711 O O . ALA A 1 92 ? -1.320 13.870 10.599 1.00 51.78 92 ALA A O 1
ATOM 712 N N . VAL A 1 93 ? -0.303 12.001 9.924 1.00 55.12 93 VAL A N 1
ATOM 713 C CA . VAL A 1 93 ? -0.796 11.191 11.050 1.00 55.12 93 VAL A CA 1
ATOM 714 C C . VAL A 1 93 ? 0.235 11.314 12.169 1.00 55.12 93 VAL A C 1
ATOM 716 O O . VAL A 1 93 ? 1.392 10.935 11.989 1.00 55.12 93 VAL A O 1
ATOM 719 N N . ASN A 1 94 ? -0.143 11.897 13.312 1.00 60.47 94 ASN A N 1
ATOM 720 C CA . ASN A 1 94 ? 0.780 12.191 14.421 1.00 60.47 94 ASN A CA 1
ATOM 721 C C . ASN A 1 94 ? 2.018 13.013 13.990 1.00 60.47 94 ASN A C 1
ATOM 723 O O . ASN A 1 94 ? 3.130 12.775 14.464 1.00 60.47 94 ASN A O 1
ATOM 727 N N . GLY A 1 95 ? 1.848 13.949 13.046 1.00 62.78 95 GLY A N 1
ATOM 728 C CA . GLY A 1 95 ? 2.940 14.787 12.534 1.00 62.78 95 GLY A CA 1
ATOM 729 C C . GLY A 1 95 ? 3.873 14.110 11.522 1.00 62.78 95 GLY A C 1
ATOM 730 O O . GLY A 1 95 ? 4.919 14.675 11.214 1.00 62.78 95 GLY A O 1
ATOM 731 N N . LYS A 1 96 ? 3.531 12.916 11.015 1.00 66.31 96 LYS A N 1
ATOM 732 C CA . LYS A 1 96 ? 4.306 12.203 9.988 1.00 66.31 96 LYS A CA 1
ATOM 733 C C . LYS A 1 96 ? 3.497 11.996 8.720 1.00 66.31 96 LYS A C 1
ATOM 735 O O . LYS A 1 96 ? 2.371 11.500 8.786 1.00 66.31 96 LYS A O 1
ATOM 740 N N . ASP A 1 97 ? 4.114 12.296 7.584 1.00 74.56 97 ASP A N 1
ATOM 741 C CA . ASP A 1 97 ? 3.512 12.070 6.277 1.00 74.56 97 ASP A CA 1
ATOM 742 C C . ASP A 1 97 ? 3.177 10.588 6.091 1.00 74.56 97 ASP A C 1
ATOM 744 O O . ASP A 1 97 ? 3.976 9.685 6.366 1.00 74.56 97 ASP A O 1
ATOM 748 N N . SER A 1 98 ? 1.949 10.342 5.659 1.00 78.81 98 SER A N 1
ATOM 749 C CA . SER A 1 98 ? 1.376 9.020 5.450 1.00 78.81 98 SER A CA 1
ATOM 750 C C . SER A 1 98 ? 0.490 9.045 4.214 1.00 78.81 98 SER A C 1
ATOM 752 O O . SER A 1 98 ? -0.156 10.053 3.921 1.00 78.81 98 SER A O 1
ATOM 754 N N . TYR A 1 99 ? 0.429 7.919 3.511 1.00 82.00 99 TYR A N 1
ATOM 755 C CA . TYR A 1 99 ? -0.562 7.702 2.468 1.00 82.00 99 TYR A CA 1
ATOM 756 C C . TYR A 1 99 ? -1.831 7.131 3.077 1.00 82.00 99 TYR A C 1
ATOM 758 O O . TYR A 1 99 ? -1.773 6.159 3.827 1.00 82.00 99 TYR A O 1
ATOM 766 N N . VAL A 1 100 ? -2.979 7.704 2.730 1.00 82.69 100 VAL A N 1
ATOM 767 C CA . VAL A 1 100 ? -4.280 7.209 3.187 1.00 82.69 100 VAL A CA 1
ATOM 768 C C . VAL A 1 100 ? -5.162 6.903 1.990 1.00 82.69 100 VAL A C 1
ATOM 770 O O . VAL A 1 100 ? -5.308 7.726 1.083 1.00 82.69 100 VAL A O 1
ATOM 773 N N . TYR A 1 101 ? -5.762 5.720 2.032 1.00 84.31 101 TYR A N 1
ATOM 774 C CA . TYR A 1 101 ? -6.661 5.197 1.016 1.00 84.31 101 TYR A CA 1
ATOM 775 C C . TYR A 1 101 ? -7.969 4.758 1.662 1.00 84.31 101 TYR A C 1
ATOM 777 O O . TYR A 1 101 ? -7.953 4.134 2.722 1.00 84.31 101 TYR A O 1
ATOM 785 N N . GLU A 1 102 ? -9.095 5.025 1.009 1.00 86.44 102 GLU A N 1
ATOM 786 C CA . GLU A 1 102 ? -10.327 4.291 1.292 1.00 86.44 102 GLU A CA 1
ATOM 787 C C . GLU A 1 102 ? -10.159 2.861 0.758 1.00 86.44 102 GLU A C 1
ATOM 789 O O . GLU A 1 102 ? -9.723 2.661 -0.379 1.00 86.44 102 GLU A O 1
ATOM 794 N N . LEU A 1 103 ? -10.424 1.876 1.615 1.00 88.00 103 LEU A N 1
ATOM 795 C CA . LEU A 1 103 ? -10.249 0.456 1.340 1.00 88.00 103 LEU A CA 1
ATOM 796 C C . LEU A 1 103 ? -11.615 -0.178 1.071 1.00 88.00 103 LEU A C 1
ATOM 798 O O . LEU A 1 103 ? -12.343 -0.530 2.003 1.00 88.00 103 LEU A O 1
AT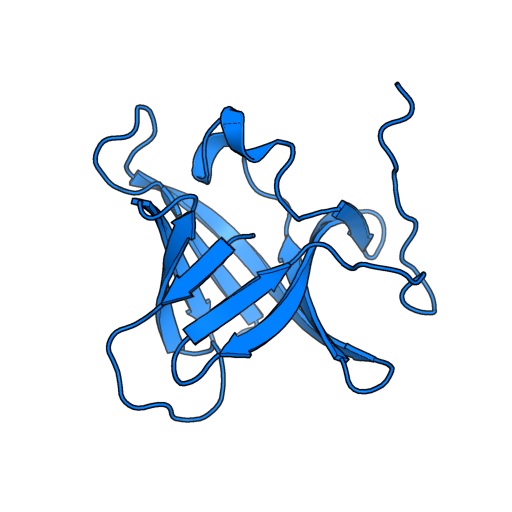OM 802 N N . GLU A 1 104 ? -11.936 -0.376 -0.203 1.00 88.25 104 GLU A N 1
ATOM 803 C CA . GLU A 1 104 ? -13.167 -1.044 -0.628 1.00 88.25 104 GLU A CA 1
ATOM 804 C C . GLU A 1 104 ? -12.888 -2.492 -1.039 1.00 88.25 104 GLU A C 1
ATOM 806 O O . GLU A 1 104 ? -11.955 -2.776 -1.794 1.00 88.25 104 GLU A O 1
ATOM 811 N N . LYS A 1 105 ? -13.704 -3.432 -0.556 1.00 86.19 105 LYS A N 1
ATOM 812 C CA . LYS A 1 105 ? -13.616 -4.842 -0.958 1.00 86.19 105 LYS A CA 1
ATOM 813 C C . LYS A 1 105 ? -14.346 -5.046 -2.288 1.00 86.19 105 LYS A C 1
ATOM 815 O O . LYS A 1 105 ? -15.511 -4.684 -2.409 1.00 86.19 105 LYS A O 1
ATOM 820 N N . ASP A 1 106 ? -13.680 -5.674 -3.252 1.00 83.94 106 ASP A N 1
ATOM 821 C CA . ASP A 1 106 ? -14.189 -5.943 -4.601 1.00 83.94 106 ASP A CA 1
ATOM 822 C C . ASP A 1 106 ? -13.997 -7.428 -4.938 1.00 83.94 106 ASP A C 1
ATOM 824 O O . ASP A 1 106 ? -12.990 -7.842 -5.516 1.00 83.94 106 ASP A O 1
ATOM 828 N N . GLY A 1 107 ? -14.940 -8.261 -4.490 1.00 83.75 107 GLY A N 1
ATOM 829 C CA . GLY A 1 107 ? -14.783 -9.716 -4.524 1.00 83.75 107 GLY A CA 1
ATOM 830 C C . GLY A 1 107 ? -13.600 -10.170 -3.659 1.00 83.75 107 GLY A C 1
ATOM 831 O O . GLY A 1 107 ? -13.598 -9.948 -2.446 1.00 83.75 107 GLY A O 1
ATOM 832 N N . ASP A 1 108 ? -12.602 -10.791 -4.293 1.00 81.19 108 ASP A N 1
ATOM 833 C CA . ASP A 1 108 ? -11.331 -11.195 -3.667 1.00 81.19 108 ASP A 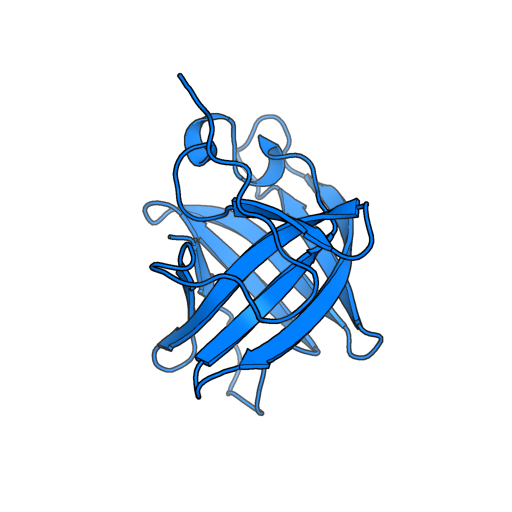CA 1
ATOM 834 C C . ASP A 1 108 ? -10.245 -10.104 -3.711 1.00 81.19 108 ASP A C 1
ATOM 836 O O . ASP A 1 108 ? -9.159 -10.280 -3.156 1.00 81.19 108 ASP A O 1
ATOM 840 N N . ASN A 1 109 ? -10.523 -8.970 -4.359 1.00 86.75 109 ASN A N 1
ATOM 841 C CA . ASN A 1 109 ? -9.594 -7.853 -4.491 1.00 86.75 109 ASN A CA 1
ATOM 842 C C . ASN A 1 109 ? -9.941 -6.714 -3.526 1.00 86.75 109 ASN A C 1
ATOM 844 O O . ASN A 1 109 ? -11.018 -6.677 -2.923 1.00 86.75 109 ASN A O 1
ATOM 848 N N . TYR A 1 110 ? -9.037 -5.739 -3.435 1.00 88.38 110 TYR A N 1
ATOM 849 C CA . TYR A 1 110 ? -9.288 -4.479 -2.741 1.00 88.38 110 TYR A CA 1
ATOM 850 C C . TYR A 1 110 ? -9.003 -3.292 -3.652 1.00 88.38 110 TYR A C 1
ATOM 852 O O . TYR A 1 110 ? -7.932 -3.205 -4.257 1.00 88.38 110 TYR A O 1
ATOM 860 N N . LYS A 1 111 ? -9.943 -2.356 -3.725 1.00 88.88 111 LYS A N 1
ATOM 861 C CA . LYS A 1 111 ? -9.758 -1.071 -4.394 1.00 88.88 111 LYS A CA 1
ATOM 862 C C . LYS A 1 111 ? -9.257 -0.062 -3.369 1.00 88.88 111 LYS A C 1
ATOM 864 O O . LYS A 1 111 ? -9.844 0.091 -2.301 1.00 88.88 111 LYS A O 1
ATOM 869 N N . LEU A 1 112 ? -8.154 0.596 -3.709 1.00 87.06 112 LEU A N 1
ATOM 870 C CA . LEU A 1 112 ? -7.624 1.742 -2.987 1.00 87.06 112 LEU A CA 1
ATOM 871 C C . LEU A 1 112 ? -7.991 3.007 -3.760 1.00 87.06 112 LEU A C 1
ATOM 873 O O . LEU A 1 112 ? -7.485 3.257 -4.868 1.00 87.06 112 LEU A O 1
ATOM 877 N N . GLU A 1 113 ? -8.879 3.796 -3.171 1.00 82.62 113 GLU A N 1
ATOM 878 C CA . GLU A 1 113 ? -9.313 5.082 -3.706 1.00 82.62 113 GLU A CA 1
ATOM 879 C C . GLU A 1 113 ? -8.821 6.240 -2.836 1.00 82.62 113 GLU A C 1
ATOM 881 O O . GLU A 1 113 ? -8.598 6.086 -1.632 1.00 82.62 113 GLU A O 1
ATOM 886 N N . ALA A 1 114 ? -8.688 7.422 -3.449 1.00 78.06 114 ALA A N 1
ATOM 887 C CA . ALA A 1 114 ? -8.538 8.635 -2.657 1.00 78.06 114 ALA A CA 1
ATOM 888 C C . ALA A 1 114 ? -9.812 8.823 -1.825 1.00 78.06 114 ALA A C 1
ATOM 890 O O . ALA A 1 114 ? -10.908 8.689 -2.380 1.00 78.06 114 ALA A O 1
ATOM 891 N N . PRO A 1 115 ? -9.692 9.178 -0.536 1.00 73.81 115 PRO A N 1
ATOM 892 C CA . PRO A 1 115 ? -10.845 9.552 0.271 1.00 73.81 115 PRO A CA 1
ATOM 893 C C . PRO A 1 115 ? -11.635 10.671 -0.426 1.00 73.81 115 PRO A C 1
ATOM 895 O O . PRO A 1 115 ? -11.076 11.727 -0.723 1.00 73.81 115 PRO A O 1
ATOM 898 N N . LYS A 1 116 ? -12.920 10.430 -0.728 1.00 65.44 116 LYS A N 1
ATOM 899 C CA . LYS A 1 116 ? -13.740 11.357 -1.534 1.00 65.44 116 LYS A CA 1
ATOM 900 C C . LYS A 1 116 ? -14.165 12.611 -0.762 1.00 65.44 116 LYS A C 1
ATOM 902 O O . LYS A 1 116 ? -14.177 13.682 -1.350 1.00 65.44 116 LYS A O 1
ATOM 907 N N . GLU A 1 117 ? -14.430 12.509 0.541 1.00 56.19 117 GLU A N 1
ATOM 908 C CA . GLU A 1 117 ? -14.731 13.633 1.441 1.00 56.19 117 GLU A CA 1
ATOM 909 C C . GLU A 1 117 ? -14.456 13.230 2.903 1.00 56.19 117 GLU A C 1
ATOM 911 O O . GLU A 1 117 ? -14.670 12.077 3.279 1.00 56.19 117 GLU A O 1
ATOM 916 N N . GLY A 1 118 ? -14.037 14.189 3.740 1.00 48.81 118 GLY A N 1
ATOM 917 C CA . GLY A 1 118 ? -14.047 14.059 5.203 1.00 48.81 118 GLY A CA 1
ATOM 918 C C . GLY A 1 118 ? -12.681 14.198 5.878 1.00 48.81 118 GLY A C 1
ATOM 919 O O . GLY A 1 118 ? -11.753 13.434 5.633 1.00 48.81 118 GLY A O 1
ATOM 920 N N . LYS A 1 119 ? -12.575 15.157 6.807 1.00 47.78 119 LYS A N 1
ATOM 921 C CA . LYS A 1 119 ? -11.581 15.088 7.886 1.00 47.78 119 LYS A CA 1
ATOM 922 C C . LYS A 1 119 ? -11.850 13.785 8.646 1.00 47.78 119 LYS A C 1
ATOM 924 O O . LYS A 1 119 ? -12.902 13.699 9.278 1.00 47.78 119 LYS A O 1
ATOM 929 N N . LEU A 1 120 ? -10.939 12.808 8.607 1.00 53.88 120 LEU A N 1
ATOM 930 C CA . LEU A 1 120 ? -10.929 11.736 9.612 1.00 53.88 120 LEU A CA 1
ATOM 931 C C . LEU A 1 120 ? -10.914 12.442 10.975 1.00 53.88 120 LEU A C 1
ATOM 933 O O . LEU A 1 120 ? -10.017 13.256 11.236 1.00 53.88 120 LEU A O 1
ATOM 937 N N . LYS A 1 121 ? -11.953 12.245 11.795 1.00 43.88 121 LYS A N 1
ATOM 938 C CA . LYS A 1 121 ? -12.114 12.999 13.041 1.00 43.88 121 LYS A CA 1
ATOM 939 C C . LYS A 1 121 ? -10.890 12.746 13.930 1.00 43.88 121 LYS A C 1
ATOM 941 O O . LYS A 1 121 ? -10.638 11.618 14.349 1.00 43.88 121 LYS A O 1
ATOM 946 N N . ASN A 1 122 ? -10.182 13.848 14.190 1.00 45.81 122 ASN A N 1
ATOM 947 C CA . ASN A 1 122 ? -9.207 14.138 15.249 1.00 45.81 122 ASN A CA 1
ATOM 948 C C . ASN A 1 122 ? -7.741 14.436 14.913 1.00 45.81 122 ASN A C 1
ATOM 950 O O . ASN A 1 122 ? -7.186 15.171 15.707 1.00 45.81 122 ASN A O 1
ATOM 954 N N . ASP A 1 123 ? -7.133 14.081 13.776 1.00 48.28 123 ASP A N 1
ATOM 955 C CA . ASP A 1 123 ? -5.710 14.471 13.551 1.00 48.28 123 ASP A CA 1
ATOM 956 C C . ASP A 1 123 ? -5.293 14.608 12.080 1.00 48.28 123 ASP A C 1
ATOM 958 O O . ASP A 1 123 ? -4.120 14.729 11.745 1.00 48.28 123 ASP A O 1
ATOM 962 N N . VAL A 1 124 ? -6.257 14.614 11.163 1.00 44.81 124 VAL A N 1
ATOM 963 C CA . VAL A 1 124 ? -5.983 14.420 9.739 1.00 44.81 124 VAL A CA 1
ATOM 964 C C . VAL A 1 124 ? -6.373 15.680 8.958 1.00 44.81 124 VAL A C 1
AT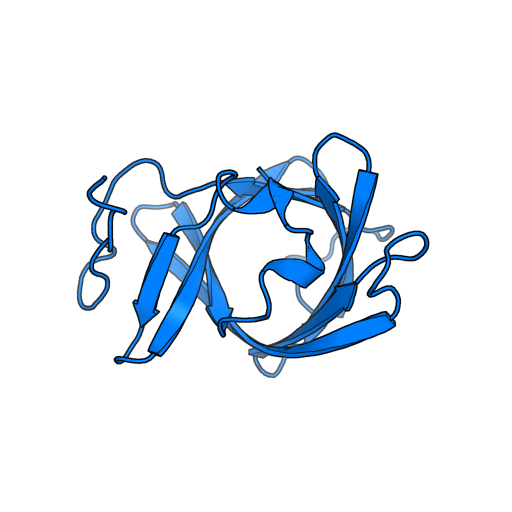OM 966 O O . VAL A 1 124 ? -7.555 15.957 8.738 1.00 44.81 124 VAL A O 1
ATOM 969 N N . ARG A 1 125 ? -5.377 16.485 8.560 1.00 43.81 125 ARG A N 1
ATOM 970 C CA . ARG A 1 125 ? -5.558 17.662 7.687 1.00 43.81 125 ARG A CA 1
ATOM 971 C C . ARG A 1 125 ? -5.187 17.302 6.250 1.00 43.81 125 ARG A C 1
ATOM 973 O O . ARG A 1 125 ? -4.057 16.903 6.006 1.00 43.81 125 ARG A O 1
ATOM 980 N N . LEU A 1 126 ? -6.136 17.460 5.326 1.00 44.75 126 LEU A N 1
ATOM 981 C CA . LEU A 1 126 ? -5.894 17.384 3.883 1.00 44.75 126 LEU A CA 1
ATOM 982 C C . LEU A 1 126 ? -4.869 18.465 3.510 1.00 44.75 126 LEU A C 1
ATOM 984 O O . LEU A 1 126 ? -5.193 19.649 3.611 1.00 44.75 126 LEU A O 1
ATOM 988 N N . ILE A 1 127 ? -3.663 18.083 3.092 1.00 46.97 127 ILE A N 1
ATOM 989 C CA . ILE A 1 127 ? -2.788 19.007 2.368 1.00 46.97 127 ILE A CA 1
ATOM 990 C C . ILE A 1 127 ? -3.215 18.902 0.907 1.00 46.97 127 ILE A C 1
ATOM 992 O O . ILE A 1 127 ? -2.798 18.008 0.175 1.00 46.97 127 ILE A O 1
ATOM 996 N N . GLY A 1 128 ? -4.163 19.752 0.513 1.00 39.84 128 GLY A N 1
ATOM 997 C CA . GLY A 1 128 ? -4.413 19.975 -0.903 1.00 39.84 128 GLY A CA 1
ATOM 998 C C . GLY A 1 128 ? -3.163 20.607 -1.502 1.00 39.84 128 GLY A C 1
ATOM 999 O O . GLY A 1 128 ? -2.619 21.539 -0.913 1.00 39.84 128 GLY A O 1
ATOM 1000 N N . ASN A 1 129 ? -2.699 20.102 -2.646 1.00 38.00 129 ASN A N 1
ATOM 1001 C CA . ASN A 1 129 ? -1.806 20.885 -3.494 1.00 38.00 129 ASN A CA 1
ATOM 1002 C C . ASN A 1 129 ? -2.600 22.118 -3.945 1.00 38.00 129 ASN A C 1
ATOM 1004 O O . ASN A 1 129 ? -3.364 22.045 -4.908 1.00 38.00 129 ASN A O 1
ATOM 1008 N N . ASP A 1 130 ? -2.465 23.220 -3.211 1.00 34.81 130 ASP A N 1
ATOM 1009 C CA . ASP A 1 130 ? -2.681 24.543 -3.777 1.00 34.81 130 ASP A CA 1
ATOM 1010 C C . ASP A 1 130 ? -1.691 24.698 -4.943 1.00 34.81 130 ASP A C 1
ATOM 1012 O O . ASP A 1 130 ? -0.506 24.388 -4.802 1.00 34.81 130 ASP A O 1
ATOM 1016 N N . ASN A 1 131 ? -2.245 25.058 -6.105 1.00 34.06 131 ASN A N 1
ATOM 1017 C CA . ASN A 1 131 ? -1.574 25.178 -7.406 1.00 34.06 131 ASN A CA 1
ATOM 1018 C C . ASN A 1 131 ? -0.236 25.927 -7.370 1.00 34.06 131 ASN A C 1
ATOM 1020 O O . ASN A 1 131 ? -0.172 26.999 -6.727 1.00 34.06 131 ASN A O 1
#

pLDDT: mean 75.45, std 16.85, range [34.06, 93.5]